Protein AF-A0A2J6X5H4-F1 (afdb_monomer)

Organism: NCBI:txid152260

InterPro domains:
  IPR001750 NADH:quinone oxidoreductase/Mrp antiporter, transmembrane domain [PF00361] (4-79)
  IPR050586 CPA3 Na+/H+ Antiporter Subunit D [PTHR42703] (1-154)

Foldseek 3Di:
DVLLLVLLCVQQVHPPLQQQEACCVVPVVSLVLLVLVLCLLLLPPLWLNVVVLVVVLVVCVVVVVVVVSVVSNVVSVVSSVVSVVSSCSNHNDDHPDDSVPTDHRDCVSCVVSNVVSVVRSVCSVVVVVVVVVVVVVVVVVVCPVVVQCVVCNPVGVVVVVVVVVD

Sequence (166 aa):
LFFIGGAAEQINGTGDLKKMGGLARREPWLALFWFLGILSLAGIPPLSGFIGKLILLQVGVSQQEYLITAVAAGTSILTFFSMLKIWNEVFWKKSYEDVNRLPRVRFGLLAPGAALVILSVALGLLAGPFVEYNTIAGQQAFDRATYITAVCGADGCEAVYRAAVK

Nearest PDB structures (foldseek):
  7qru-assembly1_D  TM=9.302E-01  e=2.612E-07  Alkalihalophilus pseudofirmus
  6z16-assembly1_d  TM=9.252E-01  e=2.023E-05  Anoxybacillus flavithermus WK1
  8beh-assembly1_M  TM=8.719E-01  e=9.543E-04  Arabidopsis thaliana
  7zkq-assembly1_2  TM=8.270E-01  e=3.063E-02  Yarrowia lipolytica
  8q0a-assembly1_N  TM=7.117E-01  e=9.637E-03  Bos taurus

pLDDT: mean 89.6, std 6.08, range [56.34, 96.75]

Radius of gyration: 22.83 Å; Cα contacts (8 Å, |Δi|>4): 166; chains: 1; bounding box: 40×51×63 Å

Secondary structure (DSSP, 8-state):
-HHHHHHHHHHHT---GGG---HHHH-HHHHHHHHHHHHHHHT-TTSHHHHHHHHHHHHHHHTT-HHHHHHHHHHHHHHHHHHHHHHIIIIISPPSS-GGGSPPPPHHHHHHHHHHHHHHHHHHHTHHHHHHHHHHHHHHHH-HHHHHHHHH-TT-HHHHHHHH--

Solvent-accessible surface area (backbone atoms only — not comparable to full-atom values): 8864 Å² total; per-residue (Å²): 91,69,49,45,50,50,44,52,25,64,44,61,74,48,85,54,49,85,64,43,14,33,36,40,81,77,39,49,67,62,40,49,46,43,49,53,33,46,40,24,72,45,28,43,86,66,20,37,42,21,57,59,50,50,53,52,42,52,51,25,54,75,70,68,38,54,69,64,32,50,50,55,54,50,52,40,53,54,51,35,52,55,48,50,51,51,44,41,34,30,28,67,33,76,37,86,57,72,69,84,77,44,64,78,83,53,65,83,56,43,45,66,32,43,52,53,40,53,49,40,42,49,47,23,72,49,35,66,69,54,50,55,53,49,50,54,54,50,52,56,71,68,37,56,67,62,51,45,35,73,76,35,36,94,78,31,55,68,54,51,50,58,63,72,77,108

Structure (mmCIF, N/CA/C/O backbone):
data_AF-A0A2J6X5H4-F1
#
_entry.id   AF-A0A2J6X5H4-F1
#
loop_
_atom_site.group_PDB
_atom_site.id
_atom_site.type_symbol
_atom_site.label_atom_id
_atom_site.label_alt_id
_atom_site.label_comp_id
_atom_site.label_asym_id
_atom_site.label_entity_id
_atom_site.label_seq_id
_atom_site.pdbx_PDB_ins_code
_atom_site.Cartn_x
_atom_site.Cartn_y
_atom_site.Cartn_z
_atom_site.occupancy
_atom_site.B_iso_or_equiv
_atom_site.auth_seq_id
_atom_site.auth_comp_id
_atom_site.auth_asym_id
_atom_site.auth_atom_id
_atom_site.pdbx_PDB_model_num
ATOM 1 N N . LEU A 1 1 ? 2.595 -4.005 -3.913 1.00 89.50 1 LEU A N 1
ATOM 2 C CA . LEU A 1 1 ? 3.888 -3.310 -4.122 1.00 89.50 1 LEU A CA 1
ATOM 3 C C . LEU A 1 1 ? 5.007 -4.302 -4.407 1.00 89.50 1 LEU A C 1
ATOM 5 O O . LEU A 1 1 ? 5.432 -4.333 -5.547 1.00 89.50 1 LEU A O 1
ATOM 9 N N . PHE A 1 2 ? 5.399 -5.181 -3.476 1.00 93.75 2 PHE A N 1
ATOM 10 C CA . PHE A 1 2 ? 6.499 -6.139 -3.703 1.00 93.75 2 PHE A CA 1
ATOM 11 C C . PHE A 1 2 ? 6.391 -6.973 -4.988 1.00 93.75 2 PHE A C 1
ATOM 13 O O . PHE A 1 2 ? 7.350 -7.005 -5.740 1.00 93.75 2 PHE A O 1
ATOM 20 N N . PHE A 1 3 ? 5.229 -7.554 -5.314 1.00 94.44 3 PHE A N 1
ATOM 21 C CA . PHE A 1 3 ? 5.055 -8.287 -6.583 1.00 94.44 3 PHE A CA 1
ATOM 22 C C . PHE A 1 3 ? 5.317 -7.430 -7.828 1.00 94.44 3 PHE A C 1
ATOM 24 O O . PHE A 1 3 ? 5.963 -7.869 -8.769 1.00 94.44 3 PHE A O 1
ATOM 31 N N . ILE A 1 4 ? 4.833 -6.188 -7.825 1.00 94.69 4 ILE A N 1
ATOM 32 C CA . ILE A 1 4 ? 4.960 -5.270 -8.962 1.00 94.69 4 ILE A CA 1
ATOM 33 C C . ILE A 1 4 ? 6.400 -4.735 -9.056 1.00 94.69 4 ILE A C 1
ATOM 35 O O . ILE A 1 4 ? 6.935 -4.581 -10.148 1.00 94.69 4 ILE A O 1
ATOM 39 N N . GLY A 1 5 ? 7.045 -4.496 -7.912 1.00 93.00 5 GLY A N 1
ATOM 40 C CA . GLY A 1 5 ? 8.444 -4.065 -7.830 1.00 93.00 5 GLY A CA 1
ATOM 41 C C . GLY A 1 5 ? 9.405 -5.173 -8.227 1.00 93.00 5 GLY A C 1
ATOM 42 O O . GLY A 1 5 ? 10.295 -4.933 -9.027 1.00 93.00 5 GLY A O 1
ATOM 43 N N . GLY A 1 6 ? 9.157 -6.398 -7.764 1.00 92.56 6 GLY A N 1
ATOM 44 C CA . GLY A 1 6 ? 9.883 -7.588 -8.197 1.00 92.56 6 GLY A CA 1
ATOM 45 C C . GLY A 1 6 ? 9.694 -7.859 -9.688 1.00 92.56 6 GLY A C 1
ATOM 46 O O . GLY A 1 6 ? 10.646 -8.227 -10.364 1.00 92.56 6 GLY A O 1
ATOM 47 N N . ALA A 1 7 ? 8.506 -7.589 -10.243 1.00 92.94 7 ALA A N 1
ATOM 48 C CA . ALA A 1 7 ? 8.302 -7.640 -11.688 1.00 92.94 7 ALA A CA 1
ATOM 49 C C . ALA A 1 7 ? 9.145 -6.592 -12.434 1.00 92.94 7 ALA A C 1
ATOM 51 O O . ALA A 1 7 ? 9.734 -6.913 -13.464 1.00 92.94 7 ALA A O 1
ATOM 52 N N . ALA A 1 8 ? 9.239 -5.366 -11.905 1.00 92.19 8 ALA A N 1
ATOM 53 C CA . ALA A 1 8 ? 10.096 -4.315 -12.454 1.00 92.19 8 ALA A CA 1
ATOM 54 C C . ALA A 1 8 ? 11.590 -4.668 -12.345 1.00 92.19 8 ALA A C 1
ATOM 56 O O . ALA A 1 8 ? 12.348 -4.437 -13.284 1.00 92.19 8 ALA A O 1
ATOM 57 N N . GLU A 1 9 ? 12.017 -5.242 -11.224 1.00 92.56 9 GLU A N 1
ATOM 58 C CA . GLU A 1 9 ? 13.389 -5.700 -10.995 1.00 92.56 9 GLU A CA 1
ATOM 59 C C . GLU A 1 9 ? 13.751 -6.861 -11.925 1.00 92.56 9 GLU A C 1
ATOM 61 O O . GLU A 1 9 ? 14.808 -6.840 -12.549 1.00 92.56 9 GLU A O 1
ATOM 66 N N . GLN A 1 10 ? 12.845 -7.826 -12.113 1.00 90.88 10 GLN A N 1
ATOM 67 C CA . GLN A 1 10 ? 13.073 -8.974 -12.988 1.00 90.88 10 GLN A CA 1
ATOM 68 C C . GLN A 1 10 ? 13.271 -8.565 -14.452 1.00 90.88 10 GLN A C 1
ATOM 70 O O . GLN A 1 10 ? 14.108 -9.156 -15.132 1.00 90.88 10 GLN A O 1
ATOM 75 N N . ILE A 1 11 ? 12.526 -7.569 -14.950 1.00 89.69 11 ILE A N 1
ATOM 76 C CA . ILE A 1 11 ? 12.700 -7.097 -16.334 1.00 89.69 11 ILE A CA 1
ATOM 77 C C . ILE A 1 11 ? 13.951 -6.236 -16.513 1.00 89.69 11 ILE A C 1
ATOM 79 O O . ILE A 1 11 ? 14.556 -6.289 -17.578 1.00 89.69 11 ILE A O 1
ATOM 83 N N . ASN A 1 12 ? 14.345 -5.465 -15.494 1.00 87.88 12 ASN A N 1
ATOM 84 C CA . ASN A 1 12 ? 15.554 -4.640 -15.539 1.00 87.88 12 ASN A CA 1
ATOM 85 C C . ASN A 1 12 ? 16.827 -5.438 -15.210 1.00 87.88 12 ASN A C 1
ATOM 87 O O . ASN A 1 12 ? 17.926 -4.967 -15.477 1.00 87.88 12 ASN A O 1
ATOM 91 N N . GLY A 1 13 ? 16.699 -6.621 -14.601 1.00 87.38 13 GLY A N 1
ATOM 92 C CA . GLY A 1 13 ? 17.828 -7.446 -1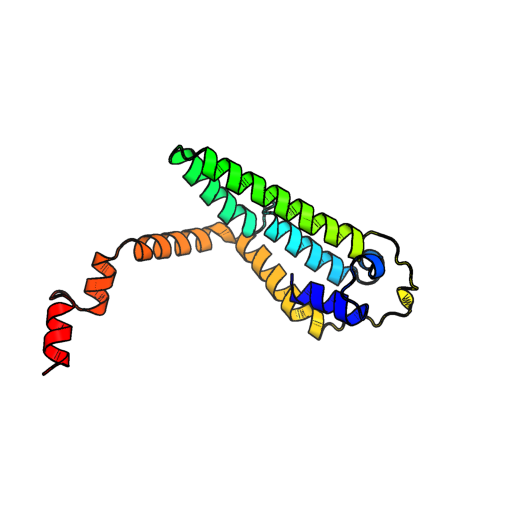4.164 1.00 87.38 13 GLY A CA 1
ATOM 93 C C . GLY A 1 13 ? 18.635 -6.845 -13.007 1.00 87.38 13 GLY A C 1
ATOM 94 O O . GLY A 1 13 ? 19.716 -7.340 -12.694 1.00 87.38 13 GLY A O 1
ATOM 95 N N . THR A 1 14 ? 18.147 -5.773 -12.376 1.00 87.31 14 THR A N 1
ATOM 96 C CA . THR A 1 14 ? 18.829 -5.077 -11.281 1.00 87.31 14 THR A CA 1
ATOM 97 C C . THR A 1 14 ? 17.835 -4.407 -10.336 1.00 87.31 14 THR A C 1
ATOM 99 O O . THR A 1 14 ? 16.825 -3.863 -10.781 1.00 87.31 14 THR A O 1
ATOM 102 N N . GLY A 1 15 ? 18.152 -4.416 -9.037 1.00 87.00 15 GLY A N 1
ATOM 103 C CA . GLY A 1 15 ? 17.446 -3.659 -7.997 1.00 87.00 15 GLY A CA 1
ATOM 104 C C . GLY A 1 15 ? 17.997 -2.242 -7.772 1.00 87.00 15 GLY A C 1
ATOM 105 O O . GLY A 1 15 ? 17.537 -1.533 -6.875 1.00 87.00 15 GLY A O 1
ATOM 106 N N . ASP A 1 16 ? 18.993 -1.805 -8.553 1.00 88.88 16 ASP A N 1
ATOM 107 C CA . ASP A 1 16 ? 19.510 -0.435 -8.478 1.00 88.88 16 ASP A CA 1
ATOM 108 C C . ASP A 1 16 ? 18.544 0.543 -9.161 1.00 88.88 16 ASP A C 1
ATOM 110 O O . ASP A 1 16 ? 18.532 0.692 -10.385 1.00 88.88 16 ASP A O 1
ATOM 114 N N . LEU A 1 17 ? 17.764 1.256 -8.343 1.00 89.56 17 LEU A N 1
ATOM 115 C CA . LEU A 1 17 ? 16.742 2.209 -8.787 1.00 89.56 17 LEU A CA 1
ATOM 116 C C . LEU A 1 17 ? 17.261 3.224 -9.817 1.00 89.56 17 LEU A C 1
ATOM 118 O O . LEU A 1 17 ? 16.513 3.620 -10.707 1.00 89.56 17 LEU A O 1
ATOM 122 N N . LYS A 1 18 ? 18.534 3.633 -9.728 1.00 87.12 18 LYS A N 1
ATOM 123 C CA . LYS A 1 18 ? 19.115 4.643 -10.629 1.00 87.12 18 LYS A CA 1
ATOM 124 C C . LYS A 1 18 ? 19.292 4.134 -12.062 1.00 87.12 18 LYS A C 1
ATOM 126 O O . LYS A 1 18 ? 19.424 4.947 -12.975 1.00 87.12 18 LYS A O 1
ATOM 131 N N . LYS A 1 19 ? 19.315 2.812 -12.261 1.00 85.69 19 LYS A N 1
ATOM 132 C CA . LYS A 1 19 ? 19.527 2.164 -13.565 1.00 85.69 19 LYS A CA 1
ATOM 133 C C . LYS A 1 19 ? 18.228 1.745 -14.255 1.00 85.69 19 LYS A C 1
ATOM 135 O O . LYS A 1 19 ? 18.247 1.469 -15.445 1.00 85.69 19 LYS A O 1
ATOM 140 N N . MET A 1 20 ? 17.102 1.737 -13.540 1.00 87.62 20 MET A N 1
ATOM 141 C CA . MET A 1 20 ? 15.841 1.162 -14.026 1.00 87.62 20 MET A CA 1
ATOM 142 C C . MET A 1 20 ? 14.946 2.126 -14.819 1.00 87.62 20 MET A C 1
ATOM 144 O O . MET A 1 20 ? 13.908 1.694 -15.294 1.00 87.62 20 MET A O 1
ATOM 148 N N . GLY A 1 21 ? 15.268 3.418 -14.931 1.00 90.25 21 GLY A N 1
ATOM 149 C CA . GLY A 1 21 ? 14.327 4.447 -15.405 1.00 90.25 21 GLY A CA 1
ATOM 150 C C . GLY A 1 21 ? 13.560 4.134 -16.703 1.00 90.25 21 GLY A C 1
ATOM 151 O O . GLY A 1 21 ? 13.995 3.366 -17.552 1.00 90.25 21 GLY A O 1
ATOM 152 N N . GLY A 1 22 ? 12.420 4.796 -16.907 1.00 89.50 22 GLY A N 1
ATOM 153 C CA . GLY A 1 22 ? 11.688 4.819 -18.180 1.00 89.50 22 GLY A CA 1
ATOM 154 C C . GLY A 1 22 ? 10.536 3.819 -18.292 1.00 89.50 22 GLY A C 1
ATOM 155 O O . GLY A 1 22 ? 9.898 3.743 -19.349 1.00 89.50 22 GLY A O 1
ATOM 156 N N . LEU A 1 23 ? 10.216 3.091 -17.216 1.00 90.81 23 LEU A N 1
ATOM 157 C CA . LEU A 1 23 ? 9.171 2.064 -17.242 1.00 90.81 23 LEU A CA 1
ATOM 158 C C . LEU A 1 23 ? 7.760 2.621 -17.472 1.00 90.81 23 LEU A C 1
ATOM 160 O O . LEU A 1 23 ? 6.942 1.901 -18.033 1.00 90.81 23 LEU A O 1
ATOM 164 N N . ALA A 1 24 ? 7.456 3.882 -17.129 1.00 91.56 24 ALA A N 1
ATOM 165 C CA . ALA A 1 24 ? 6.104 4.426 -17.325 1.00 91.56 24 ALA A CA 1
ATOM 166 C C . ALA A 1 24 ? 5.661 4.433 -18.794 1.00 91.56 24 ALA A C 1
ATOM 168 O O . ALA A 1 24 ? 4.489 4.210 -19.088 1.00 91.56 24 ALA A O 1
ATOM 169 N N . ARG A 1 25 ? 6.593 4.682 -19.724 1.00 87.19 25 ARG A N 1
ATOM 170 C CA . ARG A 1 25 ? 6.300 4.672 -21.166 1.00 87.19 25 ARG A CA 1
ATOM 171 C C . ARG A 1 25 ? 6.305 3.264 -21.748 1.00 87.19 25 ARG A C 1
ATOM 173 O O . ARG A 1 25 ? 5.564 2.996 -22.687 1.00 87.19 25 ARG A O 1
ATOM 180 N N . ARG A 1 26 ? 7.169 2.390 -21.226 1.00 88.94 26 ARG A N 1
ATOM 181 C CA . ARG A 1 26 ? 7.390 1.044 -21.764 1.00 88.94 26 ARG A CA 1
ATOM 182 C C . ARG A 1 26 ? 6.349 0.039 -21.271 1.00 88.94 26 ARG A C 1
ATOM 184 O O . ARG A 1 26 ? 5.840 -0.733 -22.076 1.00 88.94 26 ARG A O 1
ATOM 191 N N . GLU A 1 27 ? 6.037 0.074 -19.978 1.00 92.44 27 GLU A N 1
ATOM 192 C CA . GLU A 1 27 ? 5.146 -0.852 -19.269 1.00 92.44 27 GLU A CA 1
ATOM 193 C C . GLU A 1 27 ? 4.062 -0.068 -18.498 1.00 92.44 27 GLU A C 1
ATOM 195 O O . GLU A 1 27 ? 4.074 -0.010 -17.262 1.00 92.44 27 GLU A O 1
ATOM 200 N N . PRO A 1 28 ? 3.102 0.560 -19.207 1.00 92.38 28 PRO A N 1
ATOM 201 C CA . PRO A 1 28 ? 2.117 1.459 -18.599 1.00 92.38 28 PRO A CA 1
ATOM 202 C C . PRO A 1 28 ? 1.213 0.753 -17.580 1.00 92.38 28 PRO A C 1
ATOM 204 O O . PRO A 1 28 ? 0.816 1.361 -16.591 1.00 92.38 28 PRO A O 1
ATOM 207 N N . TRP A 1 29 ? 0.926 -0.539 -17.767 1.00 94.69 29 TRP A N 1
ATOM 208 C CA . TRP A 1 29 ? 0.139 -1.322 -16.811 1.00 94.69 29 TRP A CA 1
ATOM 209 C C . TRP A 1 29 ? 0.891 -1.574 -15.507 1.00 94.69 29 TRP A C 1
ATOM 211 O O . TRP A 1 29 ? 0.318 -1.417 -14.429 1.00 94.69 29 TRP A O 1
ATOM 221 N N . LEU A 1 30 ? 2.181 -1.913 -15.590 1.00 94.19 30 LEU A N 1
ATOM 222 C CA . LEU A 1 30 ? 3.021 -2.071 -14.404 1.00 94.19 30 LEU A CA 1
ATOM 223 C C . LEU A 1 30 ? 3.091 -0.742 -13.642 1.00 94.19 30 LEU A C 1
ATOM 225 O O . LEU A 1 30 ? 2.881 -0.718 -12.428 1.00 94.19 30 LEU A O 1
ATOM 229 N N . ALA A 1 31 ? 3.298 0.362 -14.364 1.00 95.12 31 ALA A N 1
ATOM 230 C CA . ALA A 1 31 ? 3.297 1.705 -13.798 1.00 95.12 31 ALA A CA 1
ATOM 231 C C . ALA A 1 31 ? 1.960 2.058 -13.133 1.00 95.12 31 ALA A C 1
ATOM 233 O O . ALA A 1 31 ? 1.954 2.525 -11.997 1.00 95.12 31 ALA A O 1
ATOM 234 N N . LEU A 1 32 ? 0.830 1.779 -13.784 1.00 95.19 32 LEU A N 1
ATOM 235 C CA . LEU A 1 32 ? -0.499 2.048 -13.239 1.00 95.19 32 LEU A CA 1
ATOM 236 C C . LEU A 1 32 ? -0.732 1.307 -11.918 1.00 95.19 32 LEU A C 1
ATOM 238 O O . LEU A 1 32 ? -1.100 1.930 -10.924 1.00 95.19 32 LEU A O 1
ATOM 242 N N . PHE A 1 33 ? -0.490 -0.006 -11.874 1.00 95.38 33 PHE A N 1
ATOM 243 C CA . PHE A 1 33 ? -0.708 -0.781 -10.650 1.00 95.38 33 PHE A CA 1
ATOM 244 C C . PHE A 1 33 ? 0.283 -0.411 -9.544 1.00 95.38 33 PHE A C 1
ATOM 246 O O . PHE A 1 33 ? -0.093 -0.383 -8.371 1.00 95.38 33 PHE A O 1
ATOM 253 N N . TRP A 1 34 ? 1.535 -0.093 -9.891 1.00 95.12 34 TRP A N 1
ATOM 254 C CA . TRP A 1 34 ? 2.496 0.426 -8.921 1.00 95.12 34 TRP A CA 1
ATOM 255 C C . TRP A 1 34 ? 2.012 1.755 -8.334 1.00 95.12 34 TRP A C 1
ATOM 257 O O . TRP A 1 34 ? 1.987 1.911 -7.114 1.00 95.12 34 TRP A O 1
ATOM 267 N N . PHE A 1 35 ? 1.564 2.679 -9.187 1.00 94.06 35 PHE A N 1
ATOM 268 C CA . PHE A 1 35 ? 1.055 3.984 -8.782 1.00 94.06 35 PHE A CA 1
ATOM 269 C C . PHE A 1 35 ? -0.167 3.859 -7.872 1.00 94.06 35 PHE A C 1
ATOM 271 O O . PHE A 1 35 ? -0.156 4.396 -6.769 1.00 94.06 35 PHE A O 1
ATOM 278 N N . LEU A 1 36 ? -1.172 3.071 -8.264 1.00 94.06 36 LEU A N 1
ATOM 279 C CA . LEU A 1 36 ? -2.341 2.777 -7.428 1.00 94.06 36 LEU A CA 1
ATOM 280 C C . LEU A 1 36 ? -1.939 2.161 -6.078 1.00 94.06 36 LEU A C 1
ATOM 282 O O . LEU A 1 36 ? -2.492 2.524 -5.040 1.00 94.06 36 LEU A O 1
ATOM 286 N N . GLY A 1 37 ? -0.931 1.284 -6.069 1.00 93.88 37 GLY A N 1
ATOM 287 C CA . GLY A 1 37 ? -0.349 0.742 -4.843 1.00 93.88 37 GLY A CA 1
ATOM 288 C C . GLY A 1 37 ? 0.274 1.816 -3.943 1.00 93.88 37 GLY A C 1
ATOM 289 O O . GLY A 1 37 ? 0.044 1.799 -2.734 1.00 93.88 37 GLY A O 1
ATOM 290 N N . ILE A 1 38 ? 1.021 2.770 -4.513 1.00 94.25 38 ILE A N 1
ATOM 291 C CA . ILE A 1 38 ? 1.583 3.907 -3.766 1.00 94.25 38 ILE A CA 1
ATOM 292 C C . ILE A 1 38 ? 0.465 4.775 -3.195 1.00 94.25 38 ILE A C 1
ATOM 294 O O . ILE A 1 38 ? 0.522 5.115 -2.018 1.00 94.25 38 ILE A O 1
ATOM 298 N N . LEU A 1 39 ? -0.546 5.129 -3.994 1.00 91.88 39 LEU A N 1
ATOM 299 C CA . LEU A 1 39 ? -1.662 5.953 -3.522 1.00 91.88 39 LEU A CA 1
ATOM 300 C C . LEU A 1 39 ? -2.411 5.257 -2.377 1.00 91.88 39 LEU A C 1
ATOM 302 O O . LEU A 1 39 ? -2.808 5.903 -1.406 1.00 91.88 39 LEU A O 1
ATOM 306 N N . SER A 1 40 ? -2.553 3.930 -2.459 1.00 92.25 40 SER A N 1
ATOM 307 C CA . SER A 1 40 ? -3.196 3.128 -1.421 1.00 92.25 40 SER A CA 1
ATOM 308 C C . SER A 1 40 ? -2.383 3.146 -0.133 1.00 92.25 40 SER A C 1
ATOM 310 O O . SER A 1 40 ? -2.957 3.276 0.943 1.00 92.25 40 SER A O 1
ATOM 312 N N . LEU A 1 41 ? -1.054 3.056 -0.229 1.00 91.06 41 LEU A N 1
ATOM 313 C CA . LEU A 1 41 ? -0.155 3.142 0.921 1.00 91.06 41 LEU A CA 1
ATOM 314 C C . LEU A 1 41 ? -0.097 4.561 1.506 1.00 91.06 41 LEU A C 1
ATOM 316 O O . LEU A 1 41 ? -0.028 4.728 2.722 1.00 91.06 41 LEU A O 1
ATOM 320 N N . ALA A 1 42 ? -0.151 5.587 0.657 1.00 88.94 42 ALA A N 1
ATOM 321 C CA . ALA A 1 42 ? -0.207 6.991 1.050 1.00 88.94 42 ALA A CA 1
ATOM 322 C C . ALA A 1 42 ? -1.521 7.335 1.759 1.00 88.94 42 ALA A C 1
ATOM 324 O O . ALA A 1 42 ? -1.538 8.186 2.645 1.00 88.94 42 ALA A O 1
ATOM 325 N N . GLY A 1 43 ? -2.589 6.596 1.460 1.00 86.88 43 GLY A N 1
ATOM 326 C CA . GLY A 1 43 ? -3.916 6.836 2.003 1.00 86.88 43 GLY A CA 1
ATOM 327 C C . GLY A 1 43 ? -4.582 8.022 1.322 1.00 86.88 43 GLY A C 1
ATOM 328 O O . GLY A 1 43 ? -5.060 8.921 1.998 1.00 86.88 43 GLY A O 1
ATOM 329 N N . ILE A 1 44 ? -4.593 8.044 -0.012 1.00 86.81 44 ILE A N 1
ATOM 330 C CA . ILE A 1 44 ? -5.372 9.027 -0.776 1.00 86.81 44 ILE A CA 1
ATOM 331 C C . ILE A 1 44 ? -6.819 8.512 -0.928 1.00 86.81 44 ILE A C 1
ATOM 333 O O . ILE A 1 44 ? -6.997 7.338 -1.270 1.00 86.81 44 ILE A O 1
ATOM 337 N N . PRO A 1 45 ? -7.860 9.339 -0.697 1.00 81.38 45 PRO A N 1
ATOM 338 C CA . PRO A 1 45 ? -9.247 8.949 -0.984 1.00 81.38 45 PRO A CA 1
ATOM 339 C C . PRO A 1 45 ? -9.374 8.596 -2.477 1.00 81.38 45 PRO A C 1
ATOM 341 O O . PRO A 1 45 ? -8.852 9.367 -3.285 1.00 81.38 45 PRO A O 1
ATOM 344 N N . PRO A 1 46 ? -10.011 7.486 -2.915 1.00 77.12 46 PRO A N 1
ATOM 345 C CA . PRO A 1 46 ? -10.939 6.555 -2.248 1.00 77.12 46 PRO A CA 1
ATOM 346 C C . PRO A 1 46 ? -10.327 5.185 -1.852 1.00 77.12 46 PRO A C 1
ATOM 348 O O . PRO A 1 46 ? -10.994 4.154 -1.918 1.00 77.12 46 PRO A O 1
ATOM 351 N N . LEU A 1 47 ? -9.037 5.125 -1.516 1.00 88.94 47 LEU A N 1
ATOM 352 C CA . LEU A 1 47 ? -8.322 3.857 -1.313 1.00 88.94 47 LEU A CA 1
ATOM 353 C C . LEU A 1 47 ? -8.409 3.356 0.136 1.00 88.94 47 LEU A C 1
ATOM 355 O O . LEU A 1 47 ? -8.514 4.146 1.072 1.00 88.94 47 LEU A O 1
ATOM 359 N N . SER A 1 48 ? -8.306 2.038 0.334 1.00 89.38 48 SER A N 1
ATOM 360 C CA . SER A 1 48 ? -8.453 1.387 1.651 1.00 89.38 48 SER A CA 1
ATOM 361 C C . SER A 1 48 ? -7.548 1.974 2.742 1.00 89.38 48 SER A C 1
ATOM 363 O O . SER A 1 48 ? -7.980 2.172 3.878 1.00 89.38 48 SER A O 1
ATOM 365 N N . GLY A 1 49 ? -6.308 2.330 2.392 1.00 88.06 49 GLY A N 1
ATOM 366 C CA . GLY A 1 49 ? -5.341 2.894 3.333 1.00 88.06 49 GLY A CA 1
ATOM 367 C C . GLY A 1 49 ? -5.687 4.298 3.838 1.00 88.06 49 GLY A C 1
ATOM 368 O O . GLY A 1 49 ? -5.134 4.716 4.853 1.00 88.06 49 GLY A O 1
ATOM 369 N N . PHE A 1 50 ? -6.599 5.024 3.179 1.00 91.56 50 PHE A N 1
ATOM 370 C CA . PHE A 1 50 ? -7.117 6.295 3.693 1.00 91.56 50 PHE A CA 1
ATOM 371 C C . PHE A 1 50 ? -8.055 6.061 4.878 1.00 91.56 50 PHE A C 1
ATOM 373 O O . PHE A 1 50 ? -7.898 6.704 5.909 1.00 91.56 50 PHE A O 1
ATOM 380 N N . ILE A 1 51 ? -8.980 5.103 4.758 1.00 91.50 51 ILE A N 1
ATOM 381 C CA . ILE A 1 51 ? -10.017 4.833 5.764 1.00 91.50 51 ILE A CA 1
ATOM 382 C C . ILE A 1 51 ? -9.393 4.443 7.105 1.00 91.50 51 ILE A C 1
ATOM 384 O O . ILE A 1 51 ? -9.717 5.036 8.131 1.00 91.50 51 ILE A O 1
ATOM 388 N N . GLY A 1 52 ? -8.439 3.506 7.091 1.00 89.69 52 GLY A N 1
ATOM 389 C CA . GLY A 1 52 ? -7.751 3.076 8.311 1.00 89.69 52 GLY A CA 1
ATOM 390 C C . GLY A 1 52 ? -6.990 4.215 8.996 1.00 89.69 52 GLY A C 1
ATOM 391 O O . GLY A 1 52 ? -7.085 4.384 10.210 1.00 89.69 52 GLY A O 1
ATOM 392 N N . LYS A 1 53 ? -6.284 5.051 8.222 1.00 91.94 53 LYS A N 1
ATOM 393 C CA . LYS A 1 53 ? -5.575 6.217 8.772 1.00 91.94 53 LYS A CA 1
ATOM 394 C C . LYS A 1 53 ? -6.531 7.276 9.298 1.00 91.94 53 LYS A C 1
ATOM 396 O O . LYS A 1 53 ? -6.270 7.834 10.354 1.00 91.94 53 LYS A O 1
ATOM 401 N N . LEU A 1 54 ? -7.619 7.553 8.583 1.00 92.75 54 LEU A N 1
ATOM 402 C CA . LEU A 1 54 ? -8.598 8.552 8.989 1.00 92.75 54 LEU A CA 1
ATOM 403 C C . LEU A 1 54 ? -9.201 8.195 10.350 1.00 92.75 54 LEU A C 1
ATOM 405 O O . LEU A 1 54 ? -9.209 9.045 11.233 1.00 92.75 54 LEU A O 1
ATOM 409 N N . ILE A 1 55 ? -9.620 6.939 10.538 1.00 92.31 55 ILE A N 1
ATOM 410 C CA . ILE A 1 55 ? -10.167 6.456 11.814 1.00 92.31 55 ILE A CA 1
ATOM 411 C C . ILE A 1 55 ? -9.123 6.593 12.929 1.00 92.31 55 ILE A C 1
ATOM 413 O O . ILE A 1 55 ? -9.431 7.135 13.987 1.00 92.31 55 ILE A O 1
ATOM 417 N N . LEU A 1 56 ? -7.875 6.172 12.689 1.00 92.88 56 LEU A N 1
ATOM 418 C CA . LEU A 1 56 ? -6.800 6.298 13.681 1.00 92.88 56 LEU A CA 1
ATOM 419 C C . LEU A 1 56 ? -6.533 7.754 14.078 1.00 92.88 56 LEU A C 1
ATOM 421 O O . LEU A 1 56 ? -6.400 8.050 15.263 1.00 92.88 56 LEU A O 1
ATOM 425 N N . LEU A 1 57 ? -6.481 8.668 13.107 1.00 94.88 57 LEU A N 1
ATOM 426 C CA . LEU A 1 57 ? -6.258 10.089 13.370 1.00 94.88 57 LEU A CA 1
ATOM 427 C C . LEU A 1 57 ? -7.457 10.726 14.085 1.00 94.88 57 LEU A C 1
ATOM 429 O O . LEU A 1 57 ? -7.260 11.496 15.019 1.00 94.88 57 LEU A O 1
ATOM 433 N N . GLN A 1 58 ? -8.690 10.385 13.698 1.00 95.06 58 GLN A N 1
ATOM 434 C CA . GLN A 1 58 ? -9.906 10.857 14.371 1.00 95.06 58 GLN A CA 1
ATOM 435 C C . GLN A 1 58 ? -9.944 10.412 15.833 1.00 95.06 58 GLN A C 1
ATOM 437 O O . GLN A 1 58 ? -10.193 11.230 16.718 1.00 95.06 58 GLN A O 1
ATOM 442 N N . VAL A 1 59 ? -9.645 9.136 16.090 1.00 94.00 59 VAL A N 1
ATOM 443 C CA . VAL A 1 59 ? -9.591 8.594 17.449 1.00 94.00 59 VAL A CA 1
ATOM 444 C C . VAL A 1 59 ? -8.475 9.266 18.250 1.00 94.00 59 VAL A C 1
ATOM 446 O O . VAL A 1 59 ? -8.732 9.708 19.368 1.00 94.00 59 VAL A O 1
ATOM 449 N N . GLY A 1 60 ? -7.280 9.429 17.679 1.00 95.31 60 GLY A N 1
ATOM 450 C CA . GLY A 1 60 ? -6.165 10.108 18.342 1.00 95.31 60 GLY A CA 1
ATOM 451 C C . GLY A 1 60 ? -6.485 11.552 18.746 1.00 95.31 60 GLY A C 1
ATOM 452 O O . GLY A 1 60 ? -6.231 11.940 19.884 1.00 95.31 60 GLY A O 1
ATOM 453 N N . VAL A 1 61 ? -7.137 12.326 17.869 1.00 96.50 61 VAL A N 1
ATOM 454 C CA . VAL A 1 61 ? -7.612 13.680 18.207 1.00 96.50 61 VAL A CA 1
ATOM 455 C C . VAL A 1 61 ? -8.691 13.635 19.291 1.00 96.50 61 VAL A C 1
ATOM 457 O O . VAL A 1 61 ? -8.640 14.426 20.229 1.00 96.50 61 VAL A O 1
ATOM 460 N N . SER A 1 62 ? -9.649 12.706 19.197 1.00 96.50 62 SER A N 1
ATOM 461 C CA . SER A 1 62 ? -10.739 12.586 20.178 1.00 96.50 62 SER A CA 1
ATOM 462 C C . SER A 1 62 ? -10.253 12.227 21.587 1.00 96.50 62 SER A C 1
ATOM 464 O O . SER A 1 62 ? -10.836 12.684 22.566 1.00 96.50 62 SER A O 1
ATOM 466 N N . GLN A 1 63 ? -9.155 11.473 21.690 1.00 96.69 63 GLN A N 1
ATOM 467 C CA . GLN A 1 63 ? -8.496 11.129 22.952 1.00 96.69 63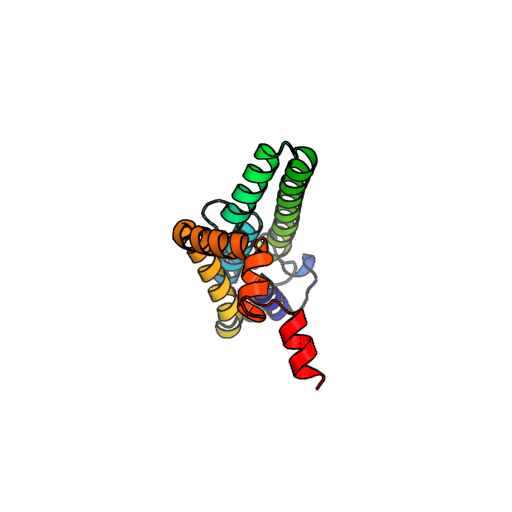 GLN A CA 1
ATOM 468 C C . GLN A 1 63 ? -7.476 12.183 23.412 1.00 96.69 63 GLN A C 1
ATOM 470 O O . GLN A 1 63 ? -6.793 11.971 24.404 1.00 96.69 63 GLN A O 1
ATOM 475 N N . GLN A 1 64 ? -7.380 13.325 22.717 1.00 96.19 64 GLN A N 1
ATOM 476 C CA . GLN A 1 64 ? -6.426 14.409 23.000 1.00 96.19 64 GLN A CA 1
ATOM 477 C C . GLN A 1 64 ? -4.945 13.997 22.868 1.00 96.19 64 GLN A C 1
ATOM 479 O O . GLN A 1 64 ? -4.045 14.711 23.312 1.00 96.19 64 GLN A O 1
ATOM 484 N N . GLU A 1 65 ? -4.669 12.895 22.169 1.00 96.62 65 GLU A N 1
ATOM 485 C CA . GLU A 1 65 ? -3.328 12.357 21.916 1.00 96.62 65 GLU A CA 1
ATOM 486 C C . GLU A 1 65 ? -2.676 13.040 20.703 1.00 96.62 65 GLU A C 1
ATOM 488 O O . GLU A 1 65 ? -2.357 12.426 19.674 1.00 96.62 65 GLU A O 1
ATOM 493 N N . TYR A 1 66 ? -2.496 14.361 20.793 1.00 95.56 66 TYR A N 1
ATOM 494 C CA . TYR A 1 66 ? -2.053 15.191 19.668 1.00 95.56 66 TYR A CA 1
ATOM 495 C C . TYR A 1 66 ? -0.650 14.838 19.171 1.00 95.56 66 TYR A C 1
ATOM 497 O O . TYR A 1 66 ? -0.411 14.851 17.964 1.00 95.56 66 TYR A O 1
ATOM 505 N N . LEU A 1 67 ? 0.273 14.494 20.076 1.00 96.75 67 LEU A N 1
ATOM 506 C CA . LEU A 1 67 ? 1.646 14.149 19.706 1.00 96.75 67 LEU A CA 1
ATOM 507 C C . LEU A 1 67 ? 1.682 12.869 18.862 1.00 96.75 67 LEU A C 1
ATOM 509 O O . LEU A 1 67 ? 2.267 12.857 17.781 1.00 96.75 67 LEU A O 1
ATOM 513 N N . ILE A 1 68 ? 1.011 11.814 19.329 1.00 95.69 68 ILE A N 1
ATOM 514 C CA . ILE A 1 68 ? 0.941 10.524 18.629 1.00 95.69 68 ILE A CA 1
ATOM 515 C C . ILE A 1 68 ? 0.245 10.702 17.278 1.00 95.69 68 ILE A C 1
ATOM 517 O O . ILE A 1 68 ? 0.737 10.225 16.255 1.00 95.69 68 ILE A O 1
ATOM 521 N N 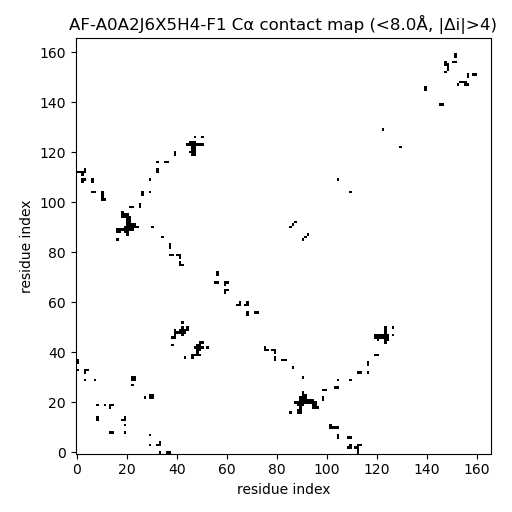. THR A 1 69 ? -0.855 11.456 17.256 1.00 95.94 69 THR A N 1
ATOM 522 C CA . THR A 1 69 ? -1.598 11.777 16.032 1.00 95.94 69 THR A CA 1
ATOM 523 C C . THR A 1 69 ? -0.723 12.517 15.015 1.00 95.94 69 THR A C 1
ATOM 525 O O . THR A 1 69 ? -0.690 12.150 13.839 1.00 95.94 69 THR A O 1
ATOM 528 N N . ALA A 1 70 ? 0.032 13.529 15.452 1.00 95.94 70 ALA A N 1
ATOM 529 C CA . ALA A 1 70 ? 0.924 14.296 14.586 1.00 95.94 70 ALA A CA 1
ATOM 530 C C . ALA A 1 70 ? 2.063 13.431 14.026 1.00 95.94 70 ALA A C 1
ATOM 532 O O . ALA A 1 70 ? 2.371 13.512 12.836 1.00 95.94 70 ALA A O 1
ATOM 533 N N . VAL A 1 71 ? 2.653 12.557 14.848 1.00 96.44 71 VAL A N 1
ATOM 534 C CA . VAL A 1 71 ? 3.684 11.604 14.409 1.00 96.44 71 VAL A CA 1
ATOM 535 C C . VAL A 1 71 ? 3.112 10.605 13.398 1.00 96.44 71 VAL A C 1
ATOM 537 O O . VAL A 1 71 ? 3.733 10.352 12.363 1.00 96.44 71 VAL A O 1
ATOM 540 N N . ALA A 1 72 ? 1.911 10.074 13.631 1.00 94.12 72 ALA A N 1
ATOM 541 C CA . ALA A 1 72 ? 1.238 9.171 12.697 1.00 94.12 72 ALA A CA 1
ATOM 542 C C . ALA A 1 72 ? 0.948 9.850 11.342 1.00 94.12 72 ALA A C 1
ATOM 544 O O . ALA A 1 72 ? 1.204 9.279 10.279 1.00 94.12 72 ALA A O 1
ATOM 545 N N . ALA A 1 73 ? 0.485 11.102 11.357 1.00 93.75 73 ALA A N 1
ATOM 546 C CA . ALA A 1 73 ? 0.290 11.882 10.136 1.00 93.75 73 ALA A CA 1
ATOM 547 C C . ALA A 1 73 ? 1.625 12.175 9.421 1.00 93.75 73 ALA A C 1
ATOM 549 O O . ALA A 1 73 ? 1.741 11.979 8.208 1.00 93.75 73 ALA A O 1
ATOM 550 N N . GLY A 1 74 ? 2.658 12.580 10.165 1.00 94.94 74 GLY A N 1
ATOM 551 C CA . GLY A 1 74 ? 3.983 12.888 9.625 1.00 94.94 74 GLY A CA 1
ATOM 552 C C . GLY A 1 74 ? 4.669 11.676 8.990 1.00 94.94 74 GLY A C 1
ATOM 553 O O . GLY A 1 74 ? 5.182 11.762 7.874 1.00 94.94 74 GLY A O 1
ATOM 554 N N . THR A 1 75 ? 4.620 10.516 9.645 1.00 93.50 75 THR A N 1
ATOM 555 C CA . THR A 1 75 ? 5.167 9.257 9.105 1.00 93.50 75 THR A CA 1
ATOM 556 C C . THR A 1 75 ? 4.464 8.823 7.819 1.00 93.50 75 THR A C 1
ATOM 558 O O . THR A 1 75 ? 5.120 8.330 6.897 1.00 93.50 75 THR A O 1
ATOM 561 N N . SER A 1 76 ? 3.158 9.074 7.693 1.00 91.19 76 SER A N 1
ATOM 562 C CA . SER A 1 76 ? 2.418 8.845 6.448 1.00 91.19 76 SER A CA 1
ATOM 563 C C . SER A 1 76 ? 2.942 9.709 5.294 1.00 91.19 76 SER A C 1
ATOM 565 O O . SER A 1 76 ? 3.159 9.197 4.192 1.00 91.19 76 SER A O 1
ATOM 567 N N . ILE A 1 77 ? 3.202 10.996 5.545 1.00 92.69 77 ILE A N 1
ATOM 568 C CA . ILE A 1 77 ? 3.770 11.916 4.546 1.00 92.69 77 ILE A CA 1
ATOM 569 C C . ILE A 1 77 ? 5.176 11.461 4.138 1.00 92.69 77 ILE A C 1
ATOM 571 O O . ILE A 1 77 ? 5.471 11.375 2.945 1.00 92.69 77 ILE A O 1
ATOM 575 N N . LEU A 1 78 ? 6.025 11.110 5.109 1.00 94.50 78 LEU A N 1
ATOM 576 C CA . LEU A 1 78 ? 7.375 10.604 4.842 1.00 94.50 78 LEU A CA 1
ATOM 577 C C . LEU A 1 78 ? 7.346 9.319 4.008 1.00 94.50 78 LEU A C 1
ATOM 579 O O . LEU A 1 78 ? 8.088 9.200 3.035 1.00 94.50 78 LEU A O 1
ATOM 583 N N . THR A 1 79 ? 6.443 8.392 4.333 1.00 92.31 79 THR A N 1
ATOM 584 C CA . THR A 1 79 ? 6.263 7.143 3.578 1.00 92.31 79 THR A CA 1
ATOM 585 C C . THR A 1 79 ? 5.857 7.431 2.137 1.00 92.31 79 THR A C 1
ATOM 587 O O . THR A 1 79 ? 6.428 6.865 1.204 1.00 92.31 79 THR A O 1
ATOM 590 N N . PHE A 1 80 ? 4.907 8.346 1.931 1.00 92.06 80 PHE A N 1
ATOM 591 C CA . PHE A 1 80 ? 4.498 8.742 0.588 1.00 92.06 80 PHE A CA 1
ATOM 592 C C . PHE A 1 80 ? 5.657 9.365 -0.196 1.00 92.06 80 PHE A C 1
ATOM 594 O O . PHE A 1 80 ? 5.899 8.980 -1.340 1.00 92.06 80 PHE A O 1
ATOM 601 N N . PHE A 1 81 ? 6.435 10.247 0.436 1.00 94.25 81 PHE A N 1
ATOM 602 C CA . PHE A 1 81 ? 7.619 10.843 -0.177 1.00 94.25 81 PHE A CA 1
ATOM 603 C C . PHE A 1 81 ? 8.661 9.789 -0.584 1.00 94.25 81 PHE A C 1
ATOM 605 O O . PHE A 1 81 ? 9.176 9.825 -1.704 1.00 94.25 81 PHE A O 1
ATOM 612 N N . SER A 1 82 ? 8.937 8.800 0.274 1.00 94.19 82 SER A N 1
ATOM 613 C CA . SER A 1 82 ? 9.840 7.690 -0.059 1.00 94.19 82 SER A CA 1
ATOM 614 C C . SER A 1 82 ? 9.361 6.898 -1.278 1.00 94.19 82 SER A C 1
ATOM 616 O O . SER A 1 82 ? 10.162 6.553 -2.146 1.00 94.19 82 SER A O 1
ATOM 618 N N . MET A 1 83 ? 8.057 6.656 -1.390 1.00 94.50 83 MET A N 1
ATOM 619 C CA . MET A 1 83 ? 7.483 5.933 -2.525 1.00 94.50 83 MET A CA 1
ATOM 620 C C . MET A 1 83 ? 7.491 6.758 -3.816 1.00 94.50 83 MET A C 1
ATOM 622 O O . MET A 1 83 ? 7.777 6.219 -4.886 1.00 94.50 83 MET A O 1
ATOM 626 N N . LEU A 1 84 ? 7.257 8.071 -3.727 1.00 93.06 84 LEU A N 1
ATOM 627 C CA . LEU A 1 84 ? 7.395 8.990 -4.860 1.00 93.06 84 LEU A CA 1
ATOM 628 C C . LEU A 1 84 ? 8.834 9.056 -5.379 1.00 93.06 84 LEU A C 1
ATOM 630 O O . LEU A 1 84 ? 9.050 9.189 -6.584 1.00 93.06 84 LEU A O 1
ATOM 634 N N . LYS A 1 85 ? 9.831 8.918 -4.500 1.00 93.62 85 LYS A N 1
ATOM 635 C CA . LYS A 1 85 ? 11.230 8.803 -4.923 1.00 93.62 85 LYS A CA 1
ATOM 636 C C . LYS A 1 85 ? 11.439 7.563 -5.798 1.00 93.62 85 LYS A C 1
ATOM 638 O O . LYS A 1 85 ? 12.036 7.682 -6.862 1.00 93.62 85 LYS A O 1
ATOM 643 N N . ILE A 1 86 ? 10.900 6.406 -5.402 1.00 93.94 86 ILE A N 1
ATOM 644 C CA . ILE A 1 86 ? 10.973 5.173 -6.209 1.00 93.94 86 ILE A CA 1
ATOM 645 C C . ILE A 1 86 ? 10.229 5.348 -7.537 1.00 93.94 86 ILE A C 1
ATOM 647 O O . ILE A 1 86 ? 10.757 4.986 -8.586 1.00 93.94 86 ILE A O 1
ATOM 651 N N . TRP A 1 87 ? 9.035 5.949 -7.506 1.00 9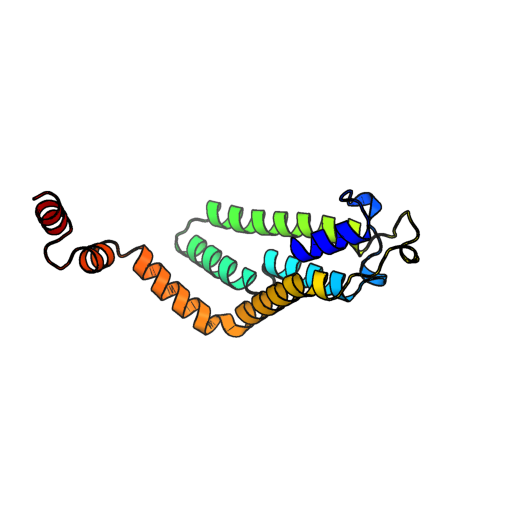4.62 87 TRP A N 1
ATOM 652 C CA . TRP A 1 87 ? 8.278 6.281 -8.714 1.00 94.62 87 TRP A CA 1
ATOM 653 C C . TRP A 1 87 ? 9.116 7.097 -9.703 1.00 94.62 87 TRP A C 1
ATOM 655 O O . TRP A 1 87 ? 9.227 6.746 -10.878 1.00 94.62 87 TRP A O 1
ATOM 665 N N . ASN A 1 88 ? 9.751 8.163 -9.220 1.00 93.88 88 ASN A N 1
ATOM 666 C CA . ASN A 1 88 ? 10.553 9.034 -10.064 1.00 93.88 88 ASN A CA 1
ATOM 667 C C . ASN A 1 88 ? 11.769 8.316 -10.660 1.00 93.88 88 ASN A C 1
ATOM 669 O O . ASN A 1 88 ? 12.012 8.463 -11.855 1.00 93.88 88 ASN A O 1
ATOM 673 N N . GLU A 1 89 ? 12.510 7.541 -9.864 1.00 93.12 89 GLU A N 1
ATOM 674 C CA . GLU A 1 89 ? 13.700 6.829 -10.349 1.00 93.12 89 GLU A CA 1
ATOM 675 C C . GLU A 1 89 ? 13.356 5.726 -11.359 1.00 93.12 89 GLU A C 1
ATOM 677 O O . GLU A 1 89 ? 13.956 5.672 -12.428 1.00 93.12 89 GLU A O 1
ATOM 682 N N . VAL A 1 90 ? 12.364 4.883 -11.059 1.00 92.44 90 VAL A N 1
ATOM 683 C CA . VAL A 1 90 ? 12.075 3.671 -11.846 1.00 92.44 90 VAL A CA 1
ATOM 684 C C . VAL A 1 90 ? 11.158 3.958 -13.036 1.00 92.44 90 VAL A C 1
ATOM 686 O O . VAL A 1 90 ? 11.341 3.415 -14.124 1.00 92.44 90 VAL A O 1
ATOM 689 N N . PHE A 1 91 ? 10.155 4.817 -12.860 1.00 92.12 91 PHE A N 1
ATOM 690 C CA . PHE A 1 91 ? 9.088 4.981 -13.847 1.00 92.12 91 PHE A CA 1
ATOM 691 C C . PHE A 1 91 ? 9.235 6.253 -14.674 1.00 92.12 91 PHE A C 1
ATOM 693 O O . PHE A 1 91 ? 9.054 6.200 -15.892 1.00 92.12 91 PHE A O 1
ATOM 700 N N . TRP A 1 92 ? 9.546 7.381 -14.028 1.00 89.81 92 TRP A N 1
ATOM 701 C CA . TRP A 1 92 ? 9.458 8.703 -14.658 1.00 89.81 92 TRP A CA 1
ATOM 702 C C . TRP A 1 92 ? 10.746 9.163 -15.344 1.00 89.81 92 TRP A C 1
ATOM 704 O O . TRP A 1 92 ? 10.699 9.728 -16.440 1.00 89.81 92 TRP A O 1
ATOM 714 N N . LYS A 1 93 ? 11.903 8.953 -14.707 1.00 88.88 93 LYS A N 1
ATOM 715 C CA . LYS A 1 93 ? 13.200 9.334 -15.277 1.00 88.88 93 LYS A CA 1
ATOM 716 C C . LYS A 1 93 ? 13.470 8.583 -16.572 1.00 88.88 93 LYS A C 1
ATOM 718 O O . LYS A 1 93 ? 12.992 7.474 -16.775 1.00 88.88 93 LYS A O 1
ATOM 723 N N . LYS A 1 94 ? 14.264 9.188 -17.455 1.00 81.56 94 LYS A N 1
ATOM 724 C CA . LYS A 1 94 ? 14.776 8.479 -18.631 1.00 81.56 94 LYS A CA 1
ATOM 725 C C . LYS A 1 94 ? 15.770 7.417 -18.173 1.00 81.56 94 LYS A C 1
ATOM 727 O O . LYS A 1 94 ? 16.571 7.679 -17.280 1.00 81.56 94 LYS A O 1
ATOM 732 N N . SER A 1 95 ? 15.707 6.249 -18.797 1.00 77.81 95 SER A N 1
ATOM 733 C CA . SER A 1 95 ? 16.714 5.217 -18.590 1.00 77.81 95 SER A CA 1
ATOM 734 C C . SER A 1 95 ? 18.069 5.656 -19.127 1.00 77.81 95 SER A C 1
ATOM 736 O O . SER A 1 95 ? 18.135 6.390 -20.117 1.00 77.81 95 SER A O 1
ATOM 738 N N . TYR A 1 96 ? 19.132 5.159 -18.501 1.00 69.25 96 TYR A N 1
ATOM 739 C CA . TYR A 1 96 ? 20.481 5.220 -19.060 1.00 69.25 96 TYR A CA 1
ATOM 740 C C . TYR A 1 96 ? 20.698 4.162 -20.152 1.00 69.25 96 TYR A C 1
ATOM 742 O O . TYR A 1 96 ? 21.543 4.360 -21.022 1.00 69.25 96 TYR A O 1
ATOM 750 N N . GLU A 1 97 ? 19.924 3.073 -20.134 1.00 73.19 97 GLU A N 1
ATOM 751 C CA . GLU A 1 97 ? 19.997 1.983 -21.109 1.00 73.19 97 GLU A CA 1
ATOM 752 C C . GLU A 1 97 ? 18.789 1.983 -22.061 1.00 73.19 97 GLU A C 1
ATOM 754 O O . GLU A 1 97 ? 17.760 2.616 -21.818 1.00 73.19 97 GLU A O 1
ATOM 759 N N . ASP A 1 98 ? 18.894 1.281 -23.190 1.00 77.00 98 ASP A N 1
ATOM 760 C CA . ASP A 1 98 ? 17.789 1.185 -24.146 1.00 77.00 98 ASP A CA 1
ATOM 761 C C . ASP A 1 98 ? 16.678 0.265 -23.612 1.00 77.00 98 ASP A C 1
ATOM 763 O O . ASP A 1 98 ? 16.692 -0.952 -23.808 1.00 77.00 98 ASP A O 1
ATOM 767 N N . VAL A 1 99 ? 15.672 0.869 -22.973 1.00 77.44 99 VAL A N 1
ATOM 768 C CA . VAL A 1 99 ? 14.481 0.191 -22.422 1.00 77.44 99 VAL A CA 1
ATOM 769 C C . VAL A 1 99 ? 13.712 -0.652 -23.439 1.00 77.44 99 VAL A C 1
ATOM 771 O O . VAL A 1 99 ? 12.911 -1.506 -23.054 1.00 77.44 99 VAL A O 1
ATOM 774 N N . ASN A 1 100 ? 13.922 -0.447 -24.743 1.00 77.38 100 ASN A N 1
ATOM 775 C CA . ASN A 1 100 ? 13.272 -1.259 -25.768 1.00 77.38 100 ASN A CA 1
ATOM 776 C C . ASN A 1 100 ? 13.864 -2.665 -25.881 1.00 77.38 100 ASN A C 1
ATOM 778 O O . ASN A 1 100 ? 13.171 -3.556 -26.376 1.00 77.38 100 ASN A O 1
ATOM 782 N N . ARG A 1 101 ? 15.099 -2.867 -25.401 1.00 80.81 101 ARG A N 1
ATOM 783 C CA . ARG A 1 101 ? 15.780 -4.170 -25.372 1.00 80.81 101 ARG A CA 1
ATOM 784 C C . ARG A 1 101 ? 15.368 -5.035 -24.184 1.00 80.81 101 ARG A C 1
ATOM 786 O O . ARG A 1 101 ? 15.626 -6.234 -24.199 1.00 80.81 101 ARG A O 1
ATOM 793 N N . LEU A 1 102 ? 14.714 -4.448 -23.182 1.00 83.31 102 LEU A N 1
ATOM 794 C CA . LEU A 1 102 ? 14.241 -5.178 -22.011 1.00 83.31 102 LEU A CA 1
ATOM 795 C C . LEU A 1 102 ? 13.084 -6.125 -22.378 1.00 83.31 102 LEU A C 1
ATOM 797 O O . LEU A 1 102 ? 12.226 -5.766 -23.205 1.00 83.31 102 LEU A O 1
ATOM 801 N N . PRO A 1 103 ? 13.021 -7.319 -21.757 1.00 85.06 103 PRO A N 1
ATOM 802 C CA . PRO A 1 103 ? 11.891 -8.221 -21.918 1.00 85.06 103 PRO A CA 1
ATOM 803 C C . PRO A 1 103 ? 10.614 -7.561 -21.390 1.00 85.06 103 PRO A C 1
ATOM 805 O O . PRO A 1 103 ? 10.631 -6.865 -20.375 1.00 85.06 103 PRO A O 1
ATOM 808 N N . ARG A 1 104 ? 9.487 -7.794 -22.071 1.00 87.75 104 ARG A N 1
ATOM 809 C CA . ARG A 1 104 ? 8.191 -7.312 -21.584 1.00 87.75 104 ARG A CA 1
ATOM 810 C C . ARG A 1 104 ? 7.739 -8.078 -20.350 1.00 87.75 104 ARG A C 1
ATOM 812 O O . ARG A 1 104 ? 7.991 -9.281 -20.218 1.00 87.75 104 ARG A O 1
ATOM 819 N N . VAL A 1 105 ? 7.001 -7.391 -19.487 1.00 89.12 105 VAL A N 1
ATOM 820 C CA . VAL A 1 105 ? 6.421 -7.994 -18.286 1.00 89.12 105 VAL A CA 1
ATOM 821 C C . VAL A 1 105 ? 5.390 -9.039 -18.703 1.00 89.12 105 VAL A C 1
ATOM 823 O O . VAL A 1 105 ? 4.421 -8.752 -19.407 1.00 89.12 105 VAL A O 1
ATOM 826 N N . ARG A 1 106 ? 5.584 -10.281 -18.254 1.00 91.25 106 ARG A N 1
ATOM 827 C CA . ARG A 1 106 ? 4.611 -11.352 -18.489 1.00 91.25 106 ARG A CA 1
ATOM 828 C C . ARG A 1 106 ? 3.376 -11.123 -17.625 1.00 91.25 106 ARG A C 1
ATOM 830 O O . ARG A 1 106 ? 3.497 -10.845 -16.435 1.00 91.25 106 ARG A O 1
ATOM 837 N N . PHE A 1 107 ? 2.191 -11.341 -18.192 1.00 87.81 107 PHE A N 1
ATOM 838 C CA . PHE A 1 107 ? 0.934 -11.174 -17.456 1.00 87.81 107 PHE A CA 1
ATOM 839 C C . PHE A 1 107 ? 0.884 -12.017 -16.174 1.00 87.81 107 PHE A C 1
ATOM 841 O O . PHE A 1 107 ? 0.481 -11.511 -15.135 1.00 87.81 107 PHE A O 1
ATOM 848 N N . GLY A 1 108 ? 1.385 -13.258 -16.206 1.00 90.75 108 GLY A N 1
ATOM 849 C CA . GLY A 1 108 ? 1.437 -14.125 -15.020 1.00 90.75 108 GLY A CA 1
ATOM 850 C C . GLY A 1 108 ? 2.288 -13.576 -13.867 1.00 90.75 108 GLY A C 1
ATOM 851 O O . GLY A 1 108 ? 2.040 -13.915 -12.717 1.00 90.75 108 GLY A O 1
ATOM 852 N N . LEU A 1 109 ? 3.245 -12.692 -14.159 1.00 90.81 109 LEU A N 1
ATOM 853 C CA . LEU A 1 109 ? 4.071 -12.028 -13.150 1.00 90.81 109 LEU A CA 1
ATOM 854 C C . LEU A 1 109 ? 3.381 -10.782 -12.571 1.00 90.81 109 LEU A C 1
ATOM 856 O O . LEU A 1 109 ? 3.523 -10.479 -11.389 1.00 90.81 109 LEU A O 1
ATOM 860 N N . LEU A 1 110 ? 2.602 -10.073 -13.394 1.00 93.31 110 LEU A N 1
ATOM 861 C CA . LEU A 1 110 ? 1.851 -8.886 -12.982 1.00 93.31 110 LEU A CA 1
ATOM 862 C C . LEU A 1 110 ? 0.538 -9.237 -12.263 1.00 93.31 110 LEU A C 1
ATOM 864 O O . LEU A 1 110 ? 0.110 -8.494 -11.380 1.00 93.31 110 LEU A O 1
ATOM 868 N N . ALA A 1 111 ? -0.092 -10.358 -12.622 1.00 94.62 111 ALA A N 1
ATOM 869 C CA . ALA A 1 111 ? -1.442 -10.724 -12.198 1.00 94.62 111 ALA A CA 1
ATOM 870 C C . ALA A 1 111 ? -1.642 -10.759 -10.671 1.00 94.62 111 ALA A C 1
ATOM 872 O O . ALA A 1 111 ? -2.608 -10.145 -10.215 1.00 94.62 111 ALA A O 1
ATOM 873 N N . PRO A 1 112 ? -0.753 -11.361 -9.851 1.00 95.12 112 PRO A N 1
ATOM 874 C CA . PRO A 1 112 ? -0.931 -11.356 -8.396 1.00 95.12 112 PRO A CA 1
ATOM 875 C C . PRO A 1 112 ? -0.886 -9.938 -7.817 1.00 95.12 112 PRO A C 1
ATOM 877 O O . PRO A 1 112 ? -1.705 -9.564 -6.980 1.00 95.12 112 PRO A O 1
ATOM 880 N N . GLY A 1 113 ? 0.049 -9.114 -8.302 1.00 95.19 113 GLY A N 1
ATOM 881 C CA . GLY A 1 113 ? 0.179 -7.722 -7.881 1.00 95.19 113 GLY A CA 1
ATOM 882 C C . GLY A 1 113 ? -1.034 -6.879 -8.272 1.00 95.19 113 GLY A C 1
ATOM 883 O O . GLY A 1 113 ? -1.548 -6.130 -7.443 1.00 95.19 113 GLY A O 1
ATOM 884 N N . ALA A 1 114 ? -1.511 -7.034 -9.508 1.00 95.38 114 ALA A N 1
ATOM 885 C CA . ALA A 1 114 ? -2.702 -6.360 -10.010 1.00 95.38 114 ALA A CA 1
ATOM 886 C C . ALA A 1 114 ? -3.959 -6.766 -9.227 1.00 95.38 114 ALA A C 1
ATOM 888 O O . ALA A 1 114 ? -4.710 -5.893 -8.800 1.00 95.38 114 ALA A O 1
ATOM 889 N N . ALA A 1 115 ? -4.151 -8.063 -8.966 1.00 96.50 115 ALA A N 1
ATOM 890 C CA . ALA A 1 115 ? -5.281 -8.570 -8.191 1.00 96.50 115 ALA A CA 1
ATOM 891 C C . ALA A 1 115 ? -5.325 -7.966 -6.779 1.00 96.50 115 ALA A C 1
ATOM 893 O O . ALA A 1 115 ? -6.374 -7.499 -6.342 1.00 96.50 115 ALA A O 1
ATOM 894 N N . LEU A 1 116 ? -4.179 -7.892 -6.093 1.00 95.31 116 LEU A N 1
ATOM 895 C CA . LEU A 1 116 ? -4.091 -7.277 -4.764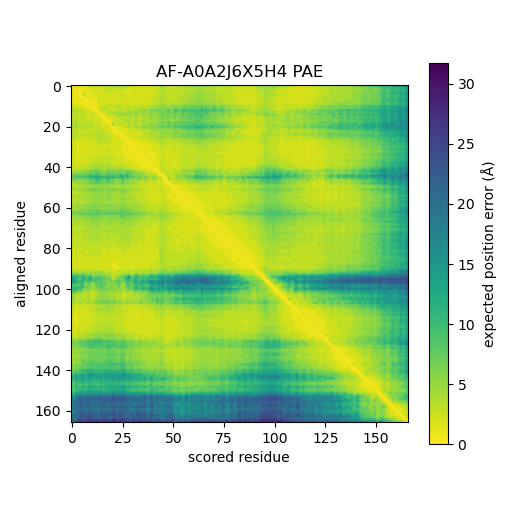 1.00 95.31 116 LEU A CA 1
ATOM 896 C C . LEU A 1 116 ? -4.361 -5.768 -4.787 1.00 95.31 116 LEU A C 1
ATOM 898 O O . LEU A 1 116 ? -4.985 -5.243 -3.868 1.00 95.31 116 LEU A O 1
ATOM 902 N N . VAL A 1 117 ? -3.912 -5.059 -5.825 1.00 94.81 117 VAL A N 1
ATOM 903 C CA . VAL A 1 117 ? -4.203 -3.625 -5.978 1.00 94.81 117 VAL A CA 1
ATOM 904 C C . VAL A 1 117 ? -5.691 -3.401 -6.231 1.00 94.81 117 VAL A C 1
ATOM 906 O O . VAL A 1 117 ? -6.286 -2.544 -5.585 1.00 94.81 117 VAL A O 1
ATOM 909 N N . ILE A 1 118 ? -6.305 -4.194 -7.111 1.00 94.81 118 ILE A N 1
ATOM 910 C CA . ILE A 1 118 ? -7.744 -4.129 -7.388 1.00 94.81 118 ILE A CA 1
ATOM 911 C C . ILE A 1 118 ? -8.542 -4.427 -6.119 1.00 94.81 118 ILE A C 1
ATOM 913 O O . ILE A 1 118 ? -9.454 -3.674 -5.790 1.00 94.81 118 ILE A O 1
ATOM 917 N N . LEU A 1 119 ? -8.161 -5.464 -5.367 1.00 93.75 119 LEU A N 1
ATOM 918 C CA . LEU A 1 119 ? -8.773 -5.772 -4.077 1.00 93.75 119 LEU A CA 1
ATOM 919 C C . LEU A 1 119 ? -8.636 -4.594 -3.106 1.00 93.75 119 LEU A C 1
ATOM 921 O O . LEU A 1 119 ? -9.615 -4.204 -2.484 1.00 93.75 119 LEU A O 1
ATOM 925 N N . SER A 1 120 ? -7.457 -3.974 -3.018 1.00 92.12 120 SER A N 1
ATOM 926 C CA . SER A 1 120 ? -7.244 -2.803 -2.159 1.00 92.12 120 SER A CA 1
ATOM 927 C C . SER A 1 120 ? -8.141 -1.616 -2.531 1.00 92.12 120 SER A C 1
ATOM 929 O O . SER A 1 120 ? -8.674 -0.936 -1.653 1.00 92.12 120 SER A O 1
ATOM 931 N N . VAL A 1 121 ? -8.335 -1.370 -3.829 1.00 92.06 121 VAL A N 1
ATOM 932 C CA . VAL A 1 121 ? -9.259 -0.339 -4.325 1.00 92.06 121 VAL A CA 1
ATOM 933 C C . VAL A 1 121 ? -10.700 -0.706 -3.963 1.00 92.06 121 VAL A C 1
ATOM 935 O O . VAL A 1 121 ? -11.424 0.132 -3.433 1.00 92.06 121 VAL A O 1
ATOM 938 N N . ALA A 1 122 ? -11.101 -1.960 -4.182 1.00 92.94 122 ALA A N 1
ATOM 939 C CA . ALA A 1 122 ? -12.437 -2.447 -3.853 1.00 92.94 122 ALA A CA 1
ATOM 940 C C . ALA A 1 122 ? -12.745 -2.322 -2.353 1.00 92.94 122 ALA A C 1
ATOM 942 O O . ALA A 1 122 ? -13.829 -1.872 -1.998 1.00 92.94 122 ALA A O 1
ATOM 943 N N . LEU A 1 123 ? -11.781 -2.631 -1.478 1.00 91.56 123 LEU A N 1
ATOM 944 C CA . LEU A 1 123 ? -11.903 -2.436 -0.029 1.00 91.56 123 LEU A CA 1
ATOM 945 C C . LEU A 1 123 ? -12.098 -0.961 0.350 1.00 91.56 123 LEU A C 1
ATOM 947 O O . LEU A 1 123 ? -12.840 -0.664 1.280 1.00 91.56 123 LEU A O 1
ATOM 951 N N . GLY A 1 124 ? -11.446 -0.038 -0.362 1.00 90.12 124 GLY A N 1
ATOM 952 C CA . GLY A 1 124 ? -11.634 1.399 -0.156 1.00 90.12 124 GLY A CA 1
ATOM 953 C C . GLY A 1 124 ? -13.019 1.886 -0.584 1.00 90.12 124 GLY A C 1
ATOM 954 O O . GLY A 1 124 ? -13.656 2.646 0.141 1.00 90.12 124 GLY A O 1
ATOM 955 N N . LEU A 1 125 ? -13.517 1.402 -1.724 1.00 90.44 125 LEU A N 1
ATOM 956 C CA . LEU A 1 125 ? -14.848 1.748 -2.233 1.00 90.44 125 LEU A CA 1
ATOM 957 C C . LEU A 1 125 ? -15.976 1.133 -1.394 1.00 90.44 125 LEU A C 1
ATOM 959 O O . LEU A 1 125 ? -16.993 1.777 -1.157 1.00 90.44 125 LEU A O 1
ATOM 963 N N . LEU A 1 126 ? -15.788 -0.099 -0.921 1.00 90.94 126 LEU A N 1
ATOM 964 C CA . LEU A 1 126 ? -16.746 -0.840 -0.099 1.00 90.94 126 LEU A CA 1
ATOM 965 C C . LEU A 1 126 ? -16.474 -0.666 1.401 1.00 90.94 126 LEU A C 1
ATOM 967 O O . LEU A 1 126 ? -16.808 -1.544 2.189 1.00 90.94 126 LEU A O 1
ATOM 971 N N . ALA A 1 127 ? -15.871 0.450 1.816 1.00 88.19 127 ALA A N 1
ATOM 972 C CA . ALA A 1 127 ? -15.399 0.628 3.187 1.00 88.19 127 ALA A CA 1
ATOM 973 C C . ALA A 1 127 ? -16.482 0.418 4.260 1.00 88.19 127 ALA A C 1
ATOM 975 O O . ALA A 1 127 ? -16.163 -0.107 5.317 1.00 88.19 127 ALA A O 1
ATOM 976 N N . GLY A 1 128 ? -17.744 0.772 3.992 1.00 87.69 128 GLY A N 1
ATOM 977 C CA . GLY A 1 128 ? -18.859 0.652 4.946 1.00 87.69 128 GLY A CA 1
ATOM 978 C C . GLY A 1 128 ? -18.962 -0.720 5.634 1.00 87.69 128 GLY A C 1
ATOM 979 O O . GLY A 1 128 ? -18.666 -0.807 6.827 1.00 87.69 128 GLY A O 1
ATOM 980 N N . PRO A 1 129 ? -19.320 -1.800 4.909 1.00 89.69 129 PRO A N 1
ATOM 981 C CA . PRO A 1 129 ? -19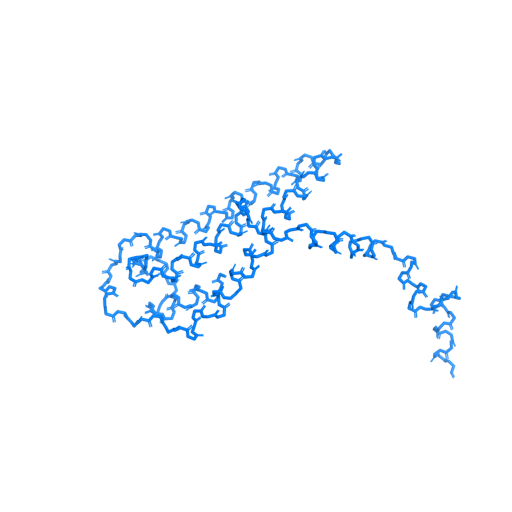.447 -3.138 5.497 1.00 89.69 129 PRO A CA 1
ATOM 982 C C . PRO A 1 129 ? -18.138 -3.657 6.106 1.00 89.69 129 PRO A C 1
ATOM 984 O O . PRO A 1 129 ? -18.153 -4.345 7.126 1.00 89.69 129 PRO A O 1
ATOM 987 N N . PHE A 1 130 ? -16.986 -3.318 5.517 1.00 88.94 130 PHE A N 1
ATOM 988 C CA . PHE A 1 130 ? -15.697 -3.737 6.068 1.00 88.94 130 PHE A CA 1
ATOM 989 C C . PHE A 1 130 ? -15.386 -3.048 7.398 1.00 88.94 130 PHE A C 1
ATOM 991 O O . PHE A 1 130 ? -14.853 -3.691 8.299 1.00 88.94 130 PHE A O 1
ATOM 998 N N . VAL A 1 131 ? -15.700 -1.761 7.549 1.00 90.12 131 VAL A N 1
ATOM 999 C CA . VAL A 1 131 ? -15.499 -1.037 8.811 1.00 90.12 131 VAL A CA 1
ATOM 1000 C C . VAL A 1 131 ? -16.403 -1.610 9.898 1.00 90.12 131 VAL A C 1
ATOM 1002 O O . VAL A 1 131 ? -15.906 -1.868 10.987 1.00 90.12 131 VAL A O 1
ATOM 1005 N N . GLU A 1 132 ? -17.670 -1.9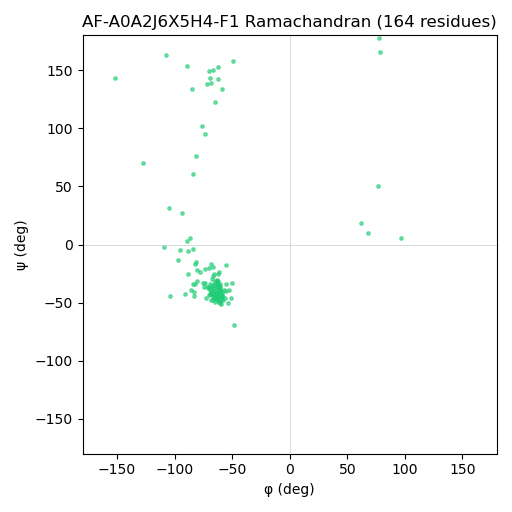04 9.596 1.00 91.19 132 GLU A N 1
ATOM 1006 C CA . GLU A 1 132 ? -18.600 -2.520 10.553 1.00 91.19 132 GLU A CA 1
ATOM 1007 C C . GLU A 1 132 ? -18.079 -3.868 11.075 1.00 91.19 132 GLU A C 1
ATOM 1009 O O . GLU A 1 132 ? -17.989 -4.080 12.286 1.00 91.19 132 GLU A O 1
ATOM 1014 N N . TYR A 1 133 ? -17.626 -4.743 10.171 1.00 91.94 133 TYR A N 1
ATOM 1015 C CA . TYR A 1 133 ? -17.025 -6.021 10.556 1.00 91.94 133 TYR A CA 1
ATOM 1016 C C . TYR A 1 133 ? -15.768 -5.836 11.424 1.00 91.94 133 TYR A C 1
ATOM 1018 O O . TYR A 1 133 ? -15.593 -6.522 12.433 1.00 91.94 133 TYR A O 1
ATOM 1026 N N . ASN A 1 134 ? -14.905 -4.875 11.073 1.00 91.31 134 ASN A N 1
ATOM 1027 C CA . ASN A 1 134 ? -13.712 -4.558 11.861 1.00 91.31 134 ASN A CA 1
ATOM 1028 C C . ASN A 1 134 ? -14.056 -3.993 13.246 1.00 91.31 134 ASN A C 1
ATOM 1030 O O . ASN A 1 134 ? -13.332 -4.265 14.201 1.00 91.31 134 ASN A O 1
ATOM 1034 N N . THR A 1 135 ? -15.143 -3.233 13.389 1.00 90.25 135 THR A N 1
ATOM 1035 C CA . THR A 1 135 ? -15.590 -2.725 14.692 1.00 90.25 135 THR A CA 1
ATOM 1036 C C . THR A 1 135 ? -16.039 -3.861 15.606 1.00 90.25 135 THR A C 1
ATOM 1038 O O . THR A 1 135 ? -15.639 -3.881 16.769 1.00 90.25 135 THR A O 1
ATOM 1041 N N . ILE A 1 136 ? -16.790 -4.836 15.083 1.00 91.44 136 ILE A N 1
ATOM 1042 C CA . ILE A 1 136 ? -17.208 -6.023 15.847 1.00 91.44 136 ILE A CA 1
ATOM 1043 C C . ILE A 1 136 ? -15.980 -6.824 16.295 1.00 91.44 136 ILE A C 1
ATOM 1045 O O . ILE A 1 136 ? -15.830 -7.125 17.479 1.00 91.44 136 ILE A O 1
ATOM 1049 N N . ALA A 1 137 ? -15.059 -7.108 15.368 1.00 90.94 137 ALA A N 1
ATOM 1050 C CA . ALA A 1 137 ? -13.819 -7.815 15.682 1.00 90.94 137 ALA A CA 1
ATOM 1051 C C . ALA A 1 137 ? -12.955 -7.046 16.701 1.00 90.94 137 ALA A C 1
ATOM 1053 O O . ALA A 1 137 ? -12.377 -7.642 17.608 1.00 90.94 137 ALA A O 1
ATOM 1054 N N . GLY A 1 138 ? -12.901 -5.716 16.590 1.00 90.25 138 GLY A N 1
ATOM 1055 C CA . GLY A 1 138 ? -12.201 -4.850 17.535 1.00 90.25 138 GLY A CA 1
ATOM 1056 C C . GLY A 1 138 ? -12.790 -4.923 18.943 1.00 90.25 138 GLY A C 1
ATOM 1057 O O . GLY A 1 138 ? -12.044 -5.068 19.906 1.00 90.25 138 GLY A O 1
ATOM 1058 N N . GLN A 1 139 ? -14.118 -4.891 19.077 1.00 90.19 139 GLN A N 1
ATOM 1059 C CA . GLN A 1 139 ? -14.793 -5.037 20.372 1.00 90.19 139 GLN A CA 1
ATOM 1060 C C . GLN A 1 139 ? -14.516 -6.405 21.005 1.00 90.19 139 GLN A C 1
ATOM 1062 O O . GLN A 1 139 ? -14.184 -6.474 22.187 1.00 90.19 139 GLN A O 1
ATOM 1067 N N . GLN A 1 140 ? -14.555 -7.476 20.210 1.00 89.06 140 GLN A N 1
ATOM 1068 C CA . GLN A 1 140 ? -14.220 -8.826 20.673 1.00 89.06 140 GLN A CA 1
ATOM 1069 C C . GLN A 1 140 ? -12.761 -8.950 21.130 1.00 89.06 140 GLN A C 1
ATOM 1071 O O . GLN A 1 140 ? -12.479 -9.675 22.080 1.00 89.06 140 GLN A O 1
ATOM 1076 N N . ALA A 1 141 ? -11.832 -8.226 20.500 1.00 89.44 141 ALA A N 1
ATOM 1077 C CA . ALA A 1 141 ? -10.429 -8.228 20.906 1.00 89.44 141 ALA A CA 1
ATOM 1078 C C . ALA A 1 141 ? -10.199 -7.580 22.287 1.00 89.44 141 ALA A C 1
ATOM 1080 O O . ALA A 1 141 ? -9.270 -7.972 22.997 1.00 89.44 141 ALA A O 1
ATOM 1081 N N . PHE A 1 142 ? -11.034 -6.612 22.684 1.00 89.56 142 PHE A N 1
ATOM 1082 C CA . PHE A 1 142 ? -10.974 -5.988 24.011 1.00 89.56 142 PHE A CA 1
ATOM 1083 C C . PHE A 1 142 ? -11.809 -6.726 25.068 1.00 89.56 142 PHE A C 1
ATOM 1085 O O . PHE A 1 142 ? -11.478 -6.663 26.254 1.00 89.56 142 PHE A O 1
ATOM 1092 N N . ASP A 1 143 ? -12.850 -7.460 24.665 1.00 88.94 143 ASP A N 1
ATOM 1093 C CA . ASP A 1 143 ? -13.702 -8.230 25.574 1.00 88.94 143 ASP A CA 1
ATOM 1094 C C . ASP A 1 143 ? -13.084 -9.586 25.954 1.00 88.94 143 ASP A C 1
ATOM 1096 O O . ASP A 1 143 ? -13.466 -10.671 25.501 1.00 88.94 143 ASP A O 1
ATOM 1100 N N . ARG A 1 144 ? -12.099 -9.514 26.853 1.00 85.00 144 ARG A N 1
ATOM 1101 C CA . ARG A 1 144 ? -11.425 -10.694 27.401 1.00 85.00 144 ARG A CA 1
ATOM 1102 C C . ARG A 1 144 ? -12.377 -11.590 28.204 1.00 85.00 144 ARG A C 1
ATOM 1104 O O . ARG A 1 144 ? -12.158 -12.798 28.238 1.00 85.00 144 ARG A O 1
ATOM 1111 N N . ALA A 1 145 ? -13.402 -11.031 28.850 1.00 84.75 145 ALA A N 1
ATOM 1112 C CA . ALA A 1 145 ? -14.318 -11.797 29.694 1.00 84.75 145 ALA A CA 1
ATOM 1113 C C . ALA A 1 145 ? -15.172 -12.754 28.855 1.00 84.75 145 ALA A C 1
ATOM 1115 O O . ALA A 1 145 ? -15.212 -13.949 29.150 1.00 84.75 145 ALA A O 1
ATOM 1116 N N . THR A 1 146 ? -15.763 -12.253 27.768 1.00 86.19 146 THR A N 1
ATOM 1117 C CA . THR A 1 146 ? -16.536 -13.070 26.823 1.00 86.19 146 THR A CA 1
ATOM 1118 C C . THR A 1 146 ? -15.656 -14.083 26.094 1.00 86.19 146 THR A C 1
ATOM 1120 O O . THR A 1 146 ? -16.076 -15.213 25.859 1.00 86.19 146 THR A O 1
ATOM 1123 N N . TYR A 1 147 ? -14.404 -13.733 25.784 1.00 86.31 147 TYR A N 1
ATOM 1124 C CA . TYR A 1 147 ? -13.457 -14.695 25.216 1.00 86.31 147 TYR A CA 1
ATOM 1125 C C . TYR A 1 147 ? -13.163 -15.858 26.180 1.00 86.31 147 TYR A C 1
ATOM 1127 O O . TYR A 1 147 ? -13.207 -17.022 25.785 1.00 86.31 147 TYR A O 1
ATOM 1135 N N . ILE A 1 148 ? -12.902 -15.558 27.458 1.00 87.88 148 ILE A N 1
ATOM 1136 C CA . ILE A 1 148 ? -12.639 -16.577 28.484 1.00 87.88 148 ILE A CA 1
ATOM 1137 C C . ILE A 1 148 ? -13.853 -17.491 28.667 1.00 87.88 148 ILE A C 1
ATOM 1139 O O . ILE A 1 148 ? -13.684 -18.707 28.704 1.00 87.88 148 ILE A O 1
ATOM 1143 N N . THR A 1 149 ? -15.067 -16.943 28.751 1.00 88.62 149 THR A N 1
ATOM 1144 C CA . THR A 1 149 ? -16.281 -17.758 28.911 1.00 88.62 149 THR A CA 1
ATOM 1145 C C . THR A 1 149 ? -16.607 -18.578 27.665 1.00 88.62 149 THR A C 1
ATOM 1147 O O . THR A 1 149 ? -17.056 -19.714 27.797 1.00 88.62 149 THR A O 1
ATOM 1150 N N . ALA A 1 150 ? -16.329 -18.072 26.462 1.00 89.00 150 ALA A N 1
ATOM 1151 C CA . ALA A 1 150 ? -16.506 -18.829 25.224 1.00 89.00 150 ALA A CA 1
ATOM 1152 C C . ALA A 1 150 ? -15.543 -20.025 25.111 1.00 89.00 150 ALA A C 1
ATOM 1154 O O . ALA A 1 150 ? -15.934 -21.079 24.613 1.00 89.00 150 ALA A O 1
ATOM 1155 N N . VAL A 1 151 ? -14.295 -19.881 25.575 1.00 88.88 151 VAL A N 1
ATOM 1156 C CA . VAL A 1 151 ? -13.278 -20.949 25.516 1.00 88.88 151 VAL A CA 1
ATOM 1157 C C . VAL A 1 151 ? -13.404 -21.928 26.684 1.00 88.88 151 VAL A C 1
ATOM 1159 O O . VAL A 1 151 ? -13.253 -23.133 26.497 1.00 88.88 151 VAL A O 1
ATOM 1162 N N . CYS A 1 152 ? -13.660 -21.422 27.890 1.00 88.12 152 CYS A N 1
ATOM 1163 C CA . CYS A 1 152 ? -13.580 -22.198 29.126 1.00 88.12 152 CYS A CA 1
ATOM 1164 C C . CYS A 1 152 ? -14.936 -22.508 29.775 1.00 88.12 152 CYS A C 1
ATOM 1166 O O . CYS A 1 152 ? -14.976 -23.193 30.793 1.00 88.12 152 CYS A O 1
ATOM 1168 N N . GLY A 1 153 ? -16.039 -22.026 29.203 1.00 84.75 153 GLY A N 1
ATOM 1169 C CA . GLY A 1 153 ? -17.377 -22.168 29.772 1.00 84.75 153 GLY A CA 1
ATOM 1170 C C . GLY A 1 153 ? -17.654 -21.198 30.926 1.00 84.75 153 GLY A C 1
ATOM 1171 O O . GLY A 1 153 ? -16.797 -20.411 31.338 1.00 84.75 153 GLY A O 1
ATOM 1172 N N . ALA A 1 154 ? -18.880 -21.253 31.455 1.00 80.81 154 ALA A N 1
ATOM 1173 C CA . ALA A 1 154 ? -19.342 -20.372 32.534 1.00 80.81 154 ALA A CA 1
ATOM 1174 C C . ALA A 1 154 ? -18.550 -20.544 33.846 1.00 80.81 154 ALA A C 1
ATOM 1176 O O . ALA A 1 154 ? -18.443 -19.599 34.623 1.00 80.81 154 ALA A O 1
ATOM 1177 N N . ASP A 1 155 ? -17.952 -21.721 34.054 1.00 80.69 155 ASP A N 1
ATOM 1178 C CA . ASP A 1 155 ? -17.210 -22.078 35.270 1.00 80.69 155 ASP A CA 1
ATOM 1179 C C . ASP A 1 155 ? -15.741 -21.602 35.256 1.00 80.69 155 ASP A C 1
ATOM 1181 O O . ASP A 1 155 ? -15.019 -21.743 36.246 1.00 80.69 155 ASP A O 1
ATOM 1185 N N . GLY A 1 156 ? -15.291 -21.012 34.142 1.00 79.06 156 GLY A N 1
ATOM 1186 C CA . GLY A 1 156 ? -13.948 -20.457 33.978 1.00 79.06 156 GLY A CA 1
ATOM 1187 C C . GLY A 1 156 ? -12.850 -21.495 33.705 1.00 79.06 156 GLY A C 1
ATOM 1188 O O . GLY A 1 156 ? -13.006 -22.703 33.881 1.00 79.06 156 GLY A O 1
ATOM 1189 N N . CYS A 1 157 ? -11.681 -21.017 33.262 1.00 80.69 157 CYS A N 1
ATOM 1190 C CA . CYS A 1 157 ? -10.580 -21.890 32.821 1.00 80.69 157 CYS A CA 1
ATOM 1191 C C . CYS A 1 157 ? -9.956 -22.730 33.942 1.00 80.69 157 CYS A C 1
ATOM 1193 O O . CYS A 1 157 ? -9.321 -23.745 33.666 1.00 80.69 157 CYS A O 1
ATOM 1195 N N . GLU A 1 158 ? -10.151 -22.335 35.200 1.00 82.06 158 GLU A N 1
ATOM 1196 C CA . GLU A 1 158 ? -9.685 -23.081 36.371 1.00 82.06 158 GLU A CA 1
ATOM 1197 C C . GLU A 1 158 ? -10.342 -24.472 36.448 1.00 82.06 158 GLU A C 1
ATOM 1199 O O . GLU A 1 158 ? -9.680 -25.468 36.752 1.00 82.06 158 GLU A O 1
ATOM 1204 N N . ALA A 1 159 ? -11.639 -24.556 36.126 1.00 74.81 159 ALA A N 1
ATOM 1205 C CA . ALA A 1 159 ? -12.391 -25.806 36.110 1.00 74.81 159 ALA A CA 1
ATOM 1206 C C . ALA A 1 159 ? -11.924 -26.726 34.970 1.00 74.81 159 ALA A C 1
ATOM 1208 O O . ALA A 1 159 ? -11.695 -27.916 35.191 1.00 74.81 159 ALA A O 1
ATOM 1209 N N . VAL A 1 160 ? -11.693 -26.157 33.781 1.00 75.94 160 VAL A N 1
ATOM 1210 C CA . VAL A 1 160 ? -11.159 -26.875 32.610 1.00 75.94 160 VAL A CA 1
ATOM 1211 C C . VAL A 1 160 ? -9.754 -27.418 32.886 1.00 75.94 160 VAL A C 1
ATOM 1213 O O . VAL A 1 160 ? -9.478 -28.584 32.612 1.00 75.94 160 VAL A O 1
ATOM 1216 N N . TYR A 1 161 ? -8.876 -26.611 33.489 1.00 79.06 161 TYR A N 1
ATOM 1217 C CA . TYR A 1 161 ? -7.519 -27.033 33.836 1.00 79.06 161 TYR A CA 1
ATOM 1218 C C .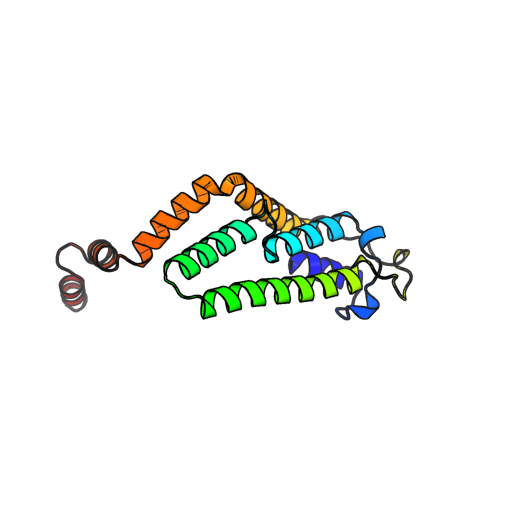 TYR A 1 161 ? -7.517 -28.179 34.860 1.00 79.06 161 TYR A C 1
ATOM 1220 O O . TYR A 1 161 ? -6.819 -29.174 34.674 1.00 79.06 161 TYR A O 1
ATOM 1228 N N . ARG A 1 162 ? -8.347 -28.102 35.911 1.00 79.94 162 ARG A N 1
ATOM 1229 C CA . ARG A 1 162 ? -8.472 -29.192 36.898 1.00 79.94 162 ARG A CA 1
ATOM 1230 C C . ARG A 1 162 ? -9.040 -30.482 36.310 1.00 79.94 162 ARG A C 1
ATOM 1232 O O . ARG A 1 162 ? -8.694 -31.552 36.802 1.00 79.94 162 ARG A O 1
ATOM 1239 N N . ALA A 1 163 ? -9.905 -30.390 35.302 1.00 76.62 163 ALA A N 1
ATOM 1240 C CA . ALA A 1 163 ? -10.432 -31.556 34.600 1.00 76.62 163 ALA A CA 1
ATOM 1241 C C . ALA A 1 163 ? -9.393 -32.199 33.666 1.00 76.62 163 ALA A C 1
ATOM 1243 O O . ALA A 1 163 ? -9.389 -33.41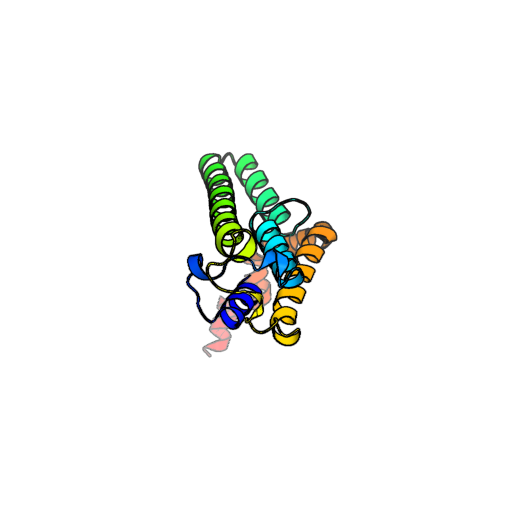4 33.530 1.00 76.62 163 ALA A O 1
ATOM 1244 N N . ALA A 1 164 ? -8.504 -31.407 33.057 1.00 76.62 164 ALA A N 1
ATOM 1245 C CA . ALA A 1 164 ? -7.488 -31.894 32.120 1.00 76.62 164 ALA A CA 1
ATOM 1246 C C . ALA A 1 164 ? -6.242 -32.510 32.789 1.00 76.62 164 ALA A C 1
ATOM 1248 O O . ALA A 1 164 ? -5.510 -33.252 32.142 1.00 76.62 164 ALA A O 1
ATOM 1249 N N . VAL A 1 165 ? -5.971 -32.172 34.055 1.00 79.31 165 VAL A N 1
ATOM 1250 C CA . VAL A 1 165 ? -4.795 -32.648 34.817 1.00 79.31 165 VAL A CA 1
ATOM 1251 C C . VAL A 1 165 ? -5.112 -33.887 35.682 1.00 79.31 165 VAL A C 1
ATOM 1253 O O . VAL A 1 165 ? -4.209 -34.457 36.294 1.00 79.31 165 VAL A O 1
ATOM 1256 N N . LYS A 1 166 ? -6.376 -34.321 35.735 1.00 56.34 166 LYS A N 1
ATOM 1257 C CA . LYS A 1 166 ? -6.793 -35.603 36.330 1.00 56.34 166 LYS A CA 1
ATOM 1258 C C . LYS A 1 166 ? -6.737 -36.732 35.310 1.00 56.34 166 LYS A C 1
ATOM 1260 O O . LYS A 1 166 ? -6.401 -37.853 35.745 1.00 56.34 166 LYS A O 1
#

Mean predicted aligned error: 6.58 Å